Protein AF-A0A258E704-F1 (afdb_monomer_lite)

pLDDT: mean 88.8, std 10.54, range [56.97, 97.06]

Sequence (121 aa):
MLKYRIYGNEIHLVNKTIMEKQTKSKTRKIAAWVIIGLVGALVIMSATMKLTHAEELVTNFTKWGLIDNLTFIGIGELIFIILFIIPRTSSLGFLLLTAHFGGAIATHLQHEESFIMPAII

Foldseek 3Di:
DVVVVVVVVVVVVVVVVVVVVPPPPPVVVVVVVVVLVVVLVVLLVVLVCLCVVPVVVCVLCVVLVNNVCSNVLSVQSVVLSVLCSPPVRVVVSVVSLVVSLVVVLVSCVVVVHDSPVSVVD

Secondary structure (DSSP, 8-state):
-HHHHHHHHHHHHHHHHHHHHHS--HHHHHHHHHHHHHHHHHHHHHHHHHHTT-HHHHHHHHHTT-GGGHHHHHHHHHHHHHHHHSTTTHHHHHHHHHHHHHHHHHHHHHTT---HHHHH-

Structure (mmCIF, N/CA/C/O backbone):
data_AF-A0A258E704-F1
#
_entry.id   AF-A0A258E704-F1
#
loop_
_atom_site.group_PDB
_atom_site.id
_atom_site.type_symbol
_atom_site.label_atom_id
_atom_site.label_alt_id
_atom_site.label_comp_id
_atom_site.label_asym_id
_atom_site.label_entity_id
_atom_site.label_seq_id
_atom_site.pdbx_PDB_ins_code
_atom_site.Cartn_x
_atom_site.Cartn_y
_atom_site.Cartn_z
_atom_site.occupancy
_atom_site.B_iso_or_equiv
_atom_site.auth_seq_id
_atom_site.auth_comp_id
_atom_site.auth_asym_id
_atom_site.auth_atom_id
_atom_site.pdbx_PDB_model_num
ATOM 1 N N . MET A 1 1 ? -55.655 3.517 31.853 1.00 63.00 1 MET A N 1
ATOM 2 C CA . MET A 1 1 ? -54.424 2.972 32.478 1.00 63.00 1 MET A CA 1
ATOM 3 C C . MET A 1 1 ? -53.654 2.000 31.572 1.00 63.00 1 MET A C 1
ATOM 5 O O . MET A 1 1 ? -52.448 2.150 31.447 1.00 63.00 1 MET A O 1
ATOM 9 N N . LEU A 1 2 ? -54.312 1.054 30.882 1.00 65.25 2 LEU A N 1
ATOM 10 C CA . LEU A 1 2 ? -53.645 0.029 30.050 1.00 65.25 2 LEU A CA 1
ATOM 11 C C . LEU A 1 2 ? -52.850 0.575 28.844 1.00 65.25 2 LEU A C 1
ATOM 13 O O . LEU A 1 2 ? -51.757 0.093 28.567 1.00 65.25 2 LEU A O 1
ATOM 17 N N . LYS A 1 3 ? -53.342 1.627 28.174 1.00 59.78 3 LYS A N 1
ATOM 18 C CA . LYS A 1 3 ? -52.703 2.220 26.979 1.00 59.78 3 LYS A CA 1
ATOM 19 C C . LYS A 1 3 ? -51.290 2.774 27.244 1.00 59.78 3 LYS A C 1
ATOM 21 O O . LYS A 1 3 ? -50.414 2.647 26.398 1.00 59.78 3 LYS A O 1
ATOM 26 N N . TYR A 1 4 ? -51.058 3.316 28.444 1.00 60.75 4 TYR A N 1
ATOM 27 C CA . TYR A 1 4 ? -49.754 3.843 28.875 1.00 60.75 4 TYR A CA 1
ATOM 28 C C . TYR A 1 4 ? -48.722 2.729 29.117 1.00 60.75 4 TYR A C 1
ATOM 30 O O . TYR A 1 4 ? -47.534 2.914 28.870 1.00 60.75 4 TYR A O 1
ATOM 38 N N . ARG A 1 5 ? -49.179 1.547 29.559 1.00 67.38 5 ARG A N 1
ATOM 39 C CA . ARG A 1 5 ? -48.319 0.375 29.787 1.00 67.38 5 ARG A CA 1
ATOM 40 C C . ARG A 1 5 ? -47.817 -0.230 28.470 1.00 67.38 5 ARG A C 1
ATOM 42 O O . ARG A 1 5 ? -46.668 -0.649 28.405 1.00 67.38 5 ARG A O 1
ATOM 49 N N . ILE A 1 6 ? -48.651 -0.239 27.428 1.00 69.19 6 ILE A N 1
ATOM 50 C CA . ILE A 1 6 ? -48.276 -0.744 26.096 1.00 69.19 6 ILE A CA 1
ATOM 51 C C . ILE A 1 6 ? -47.261 0.188 25.424 1.00 69.19 6 ILE A C 1
ATOM 53 O O . ILE A 1 6 ? -46.204 -0.272 25.002 1.00 69.19 6 ILE A O 1
ATOM 57 N N . TYR A 1 7 ? -47.520 1.499 25.434 1.00 71.06 7 TYR A N 1
ATOM 58 C CA . TYR A 1 7 ? -46.596 2.493 24.876 1.00 71.06 7 TYR A CA 1
ATOM 59 C C . TYR A 1 7 ? -45.220 2.469 25.559 1.00 71.06 7 TYR A C 1
ATOM 61 O O . TYR A 1 7 ? -44.192 2.526 24.891 1.00 71.06 7 TYR A O 1
ATOM 69 N N . GLY A 1 8 ? -45.181 2.328 26.889 1.00 75.44 8 GLY A N 1
ATOM 70 C CA . GLY A 1 8 ? -43.919 2.217 27.625 1.00 75.44 8 GLY A CA 1
ATOM 71 C C . GLY A 1 8 ? -43.096 0.979 27.248 1.00 75.44 8 GLY A C 1
ATOM 72 O O . GLY A 1 8 ? -41.869 1.053 27.211 1.00 75.44 8 GLY A O 1
ATOM 73 N N . ASN A 1 9 ? -43.751 -0.141 26.924 1.00 81.06 9 ASN A N 1
ATOM 74 C CA . ASN A 1 9 ? -43.071 -1.383 26.561 1.00 81.06 9 ASN A CA 1
ATOM 75 C C . ASN A 1 9 ? -42.471 -1.320 25.146 1.00 81.06 9 ASN A C 1
ATOM 77 O O . ASN A 1 9 ? -41.338 -1.745 24.945 1.00 81.06 9 ASN A O 1
ATOM 81 N N . GLU A 1 10 ? -43.176 -0.727 24.178 1.00 79.12 10 GLU A N 1
ATOM 82 C CA . GLU A 1 10 ? -42.651 -0.564 22.813 1.00 79.12 10 GLU A CA 1
ATOM 83 C C . GLU A 1 10 ? -41.439 0.367 22.765 1.00 79.12 10 GLU A C 1
ATOM 85 O O . GLU A 1 10 ? -40.428 0.035 22.148 1.00 79.12 10 GLU A O 1
ATOM 90 N N . ILE A 1 11 ? -41.481 1.490 23.489 1.00 79.19 11 ILE A N 1
ATOM 91 C CA . ILE A 1 11 ? -40.343 2.418 23.573 1.00 79.19 11 ILE A CA 1
ATOM 92 C C . ILE A 1 11 ? -39.138 1.731 24.233 1.00 79.19 11 ILE A C 1
ATOM 94 O O . ILE A 1 11 ? -37.995 1.931 23.815 1.00 79.19 11 ILE A O 1
ATOM 98 N N . HIS A 1 12 ? -39.376 0.888 25.243 1.00 78.56 12 HIS A N 1
ATOM 99 C CA . HIS A 1 12 ? -38.317 0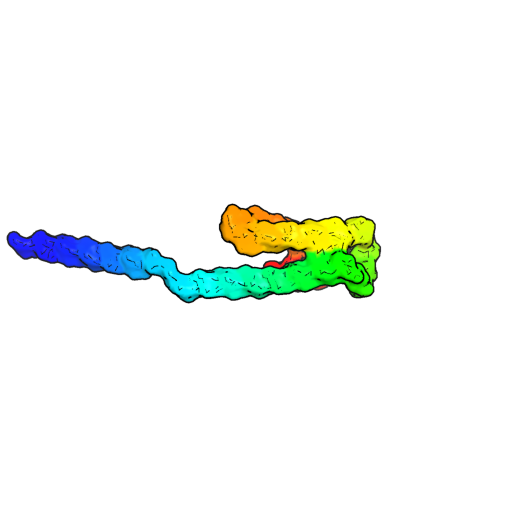.126 25.901 1.00 78.56 12 HIS A CA 1
ATOM 100 C C . HIS A 1 12 ? -37.688 -0.923 24.968 1.00 78.56 12 HIS A C 1
ATOM 102 O O . HIS A 1 12 ? -36.464 -1.053 24.934 1.00 78.56 12 HIS A O 1
ATOM 108 N N . LEU A 1 13 ? -38.498 -1.622 24.165 1.00 79.44 13 LEU A N 1
ATOM 109 C CA . LEU A 1 13 ? -38.031 -2.600 23.178 1.00 79.44 13 LEU A CA 1
ATOM 110 C C . LEU A 1 13 ? -37.250 -1.935 22.037 1.00 79.44 13 LEU A C 1
ATOM 112 O O . LEU A 1 13 ? -36.150 -2.383 21.723 1.00 79.44 13 LEU A O 1
ATOM 116 N N . VAL A 1 14 ? -37.753 -0.827 21.484 1.00 80.12 14 VAL A N 1
ATOM 117 C CA . VAL A 1 14 ? -37.065 -0.056 20.435 1.00 80.12 14 VAL A CA 1
ATOM 118 C C . VAL A 1 14 ? -35.722 0.466 20.941 1.00 80.12 14 VAL A C 1
ATOM 120 O O . VAL A 1 14 ? -34.706 0.288 20.271 1.00 80.12 14 VAL A O 1
ATOM 123 N N . ASN A 1 15 ? -35.674 1.035 22.151 1.00 81.38 15 ASN A N 1
ATOM 124 C CA . ASN A 1 15 ? -34.410 1.468 22.742 1.00 81.38 15 ASN A CA 1
ATOM 125 C C . ASN A 1 15 ? -33.461 0.291 22.977 1.00 81.38 15 ASN A C 1
ATOM 127 O O . ASN A 1 15 ? -32.288 0.406 22.646 1.00 81.38 15 ASN A O 1
ATOM 131 N N . LYS A 1 16 ? -33.933 -0.860 23.470 1.00 78.44 16 LYS A N 1
ATOM 132 C CA . LYS A 1 16 ? -33.089 -2.052 23.644 1.00 78.44 16 LYS A CA 1
ATOM 133 C C . LYS A 1 16 ? -32.484 -2.520 22.315 1.00 78.44 16 LYS A C 1
ATOM 135 O O . LYS A 1 16 ? -31.280 -2.753 22.260 1.00 78.44 16 LYS A O 1
ATOM 140 N N . THR A 1 17 ? -33.272 -2.570 21.241 1.00 76.00 17 THR A N 1
ATOM 141 C CA . THR A 1 17 ? -32.794 -2.923 19.894 1.00 76.00 17 THR A CA 1
ATOM 142 C C . THR A 1 17 ? -31.800 -1.895 19.345 1.00 76.00 17 THR A C 1
ATOM 144 O O . THR A 1 17 ? -30.787 -2.267 18.753 1.00 76.00 17 THR A O 1
ATOM 147 N N . ILE A 1 18 ? -32.038 -0.597 19.568 1.00 75.38 18 ILE A N 1
ATOM 148 C CA . ILE A 1 18 ? -31.102 0.467 19.176 1.00 75.38 18 ILE A CA 1
ATOM 149 C C . ILE A 1 18 ? -29.790 0.350 19.964 1.00 75.38 18 ILE A C 1
ATOM 151 O O . ILE A 1 18 ? -28.719 0.446 19.366 1.00 75.38 18 ILE A O 1
ATOM 155 N N . MET A 1 19 ? -29.847 0.084 21.271 1.00 65.88 19 MET A N 1
ATOM 156 C CA . MET A 1 19 ? -28.660 -0.068 22.121 1.00 65.88 19 MET A CA 1
ATOM 157 C C . MET A 1 19 ? -27.865 -1.338 21.787 1.00 65.88 19 MET A C 1
ATOM 159 O O . MET A 1 19 ? -26.638 -1.286 21.747 1.00 65.88 19 MET A O 1
ATOM 163 N N . GLU A 1 20 ? -28.531 -2.450 21.465 1.00 66.12 20 GLU A N 1
A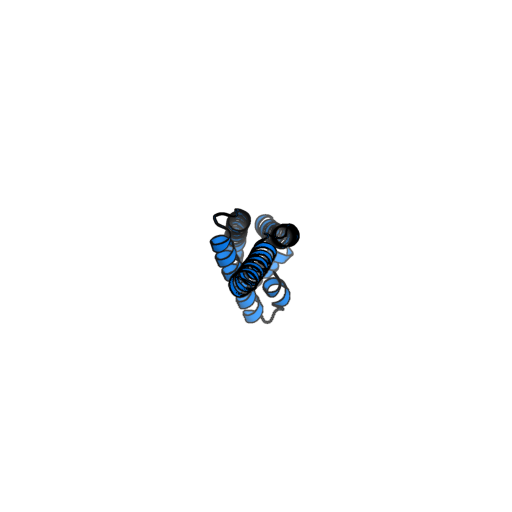TOM 164 C CA . GLU A 1 20 ? -27.892 -3.691 21.005 1.00 66.12 20 GLU A CA 1
ATOM 165 C C . GLU A 1 20 ? -27.152 -3.477 19.674 1.00 66.12 20 GLU A C 1
ATOM 167 O O . GLU A 1 20 ? -25.970 -3.817 19.552 1.00 66.12 20 GLU A O 1
ATOM 172 N N . LYS A 1 21 ? -27.794 -2.788 18.720 1.00 61.47 21 LYS A N 1
ATOM 173 C CA . LYS A 1 21 ? -27.196 -2.405 17.429 1.00 61.47 21 LYS A CA 1
ATOM 174 C C . LYS A 1 21 ? -26.040 -1.399 17.573 1.00 61.47 21 LYS A C 1
ATOM 176 O O . LYS A 1 21 ? -25.171 -1.346 16.703 1.00 61.47 21 LYS A O 1
ATOM 181 N N . GLN A 1 22 ? -26.014 -0.606 18.649 1.00 58.50 22 GLN A N 1
ATOM 182 C CA . GLN A 1 22 ? -24.999 0.426 18.924 1.00 58.50 22 GLN A CA 1
ATOM 183 C C . GLN A 1 22 ? -23.806 -0.058 19.757 1.00 58.50 22 GLN A C 1
ATOM 185 O O . GLN A 1 22 ? -22.835 0.687 19.932 1.00 58.50 22 GLN A O 1
ATOM 190 N N . THR A 1 23 ? -23.793 -1.308 20.223 1.00 56.97 23 THR A N 1
ATOM 191 C CA . THR A 1 23 ? -22.567 -1.860 20.802 1.00 56.97 23 THR A CA 1
ATOM 192 C C . THR A 1 23 ? -21.498 -1.939 19.703 1.00 56.97 23 THR A C 1
ATOM 194 O O . THR A 1 23 ? -21.622 -2.686 18.733 1.00 56.97 23 THR A O 1
ATOM 197 N N . LYS A 1 24 ? -20.423 -1.134 19.804 1.00 57.94 24 LYS A N 1
ATOM 198 C CA . LYS A 1 24 ? -19.201 -1.329 19.000 1.00 57.94 24 LYS A CA 1
ATOM 199 C C . LYS A 1 24 ? -18.680 -2.728 19.322 1.00 57.94 24 LYS A C 1
ATOM 201 O O . LYS A 1 24 ? -17.904 -2.894 20.262 1.00 57.94 24 LYS A O 1
ATOM 206 N N . SER A 1 25 ? -19.137 -3.716 18.558 1.00 70.94 25 SER A N 1
ATOM 207 C CA . SER A 1 25 ? -18.771 -5.112 18.726 1.00 70.94 25 SER A CA 1
ATOM 208 C C . SER A 1 25 ? -17.250 -5.212 18.784 1.00 70.94 25 SER A C 1
ATOM 210 O O . SER A 1 25 ? -16.548 -4.713 17.896 1.00 70.94 25 SER A O 1
ATOM 212 N N . LYS A 1 26 ? -16.730 -5.816 19.859 1.00 77.50 26 LYS A N 1
ATOM 213 C CA . LYS A 1 26 ? -15.294 -6.091 20.015 1.00 77.50 26 LYS A CA 1
ATOM 214 C C . LYS A 1 26 ? -14.764 -6.812 18.769 1.00 77.50 26 LYS A C 1
ATOM 216 O O . LYS A 1 26 ? -13.690 -6.470 18.288 1.00 77.50 26 LYS A O 1
ATOM 221 N N . THR A 1 27 ? -15.586 -7.676 18.170 1.00 83.62 27 THR A N 1
ATOM 222 C CA . THR A 1 27 ? -15.336 -8.360 16.897 1.00 83.62 27 THR A CA 1
ATOM 223 C C . THR A 1 27 ? -15.078 -7.394 15.743 1.00 83.62 27 THR A C 1
ATOM 225 O O . THR A 1 27 ? -14.121 -7.588 15.006 1.00 83.62 27 THR A O 1
ATOM 228 N N . ARG A 1 28 ? -15.851 -6.305 15.606 1.00 84.75 28 ARG A N 1
ATOM 229 C CA . ARG A 1 28 ? -15.634 -5.305 14.540 1.00 84.75 28 ARG A CA 1
ATOM 230 C C . ARG A 1 28 ? -14.296 -4.586 14.692 1.00 84.75 28 ARG A C 1
ATOM 232 O O . ARG A 1 28 ? -13.632 -4.309 13.700 1.00 84.75 28 ARG A O 1
ATOM 239 N N . LYS A 1 29 ? -13.900 -4.269 15.930 1.00 85.88 29 LYS A N 1
ATOM 240 C CA . LYS A 1 29 ? -12.591 -3.654 16.201 1.00 85.88 29 LYS A CA 1
ATOM 241 C C . LYS A 1 29 ? -11.451 -4.621 15.885 1.00 85.88 29 LYS A C 1
ATOM 243 O O . LYS A 1 29 ? -10.494 -4.209 15.247 1.00 85.88 29 LYS A O 1
ATOM 248 N N . ILE A 1 30 ? -11.568 -5.879 16.311 1.00 89.12 30 ILE A N 1
ATOM 249 C CA . ILE A 1 30 ? -10.560 -6.913 16.044 1.00 89.12 30 ILE A CA 1
ATOM 250 C C . ILE A 1 30 ? -10.427 -7.139 14.536 1.00 89.12 30 ILE A C 1
ATOM 252 O O . ILE A 1 30 ? -9.318 -7.085 14.025 1.00 89.12 30 ILE A O 1
ATOM 256 N N . ALA A 1 31 ? -11.540 -7.292 13.814 1.00 89.44 31 ALA A N 1
ATOM 257 C CA . ALA A 1 31 ? -11.529 -7.463 12.362 1.00 89.44 31 ALA A CA 1
ATOM 258 C C . ALA A 1 31 ? -10.833 -6.294 11.647 1.00 89.44 31 ALA A C 1
ATOM 260 O O . ALA A 1 31 ? -9.990 -6.521 10.786 1.00 89.44 31 ALA A O 1
ATOM 261 N N . ALA A 1 32 ? -11.121 -5.050 12.048 1.00 87.38 32 ALA A N 1
ATOM 262 C CA . ALA A 1 32 ? -10.452 -3.880 11.485 1.00 87.38 32 ALA A CA 1
ATOM 263 C C . ALA A 1 32 ? -8.932 -3.910 11.724 1.00 87.38 32 ALA A C 1
ATOM 265 O O . ALA A 1 32 ? -8.166 -3.691 10.793 1.00 87.38 32 ALA A O 1
ATOM 266 N N . TRP A 1 33 ? -8.488 -4.231 12.943 1.00 90.94 33 TRP A N 1
ATOM 267 C CA . TRP A 1 33 ? -7.059 -4.332 13.257 1.00 90.94 33 TRP A CA 1
ATOM 268 C C . TRP A 1 33 ? -6.361 -5.487 12.535 1.00 90.94 33 TRP A C 1
ATOM 270 O O . TRP A 1 33 ? -5.219 -5.325 12.118 1.00 90.94 33 TRP A O 1
ATOM 280 N N . VAL A 1 34 ? -7.039 -6.622 12.346 1.00 93.06 34 VAL A N 1
ATOM 281 C CA . VAL A 1 34 ? -6.510 -7.759 11.577 1.00 93.06 34 VAL A CA 1
ATOM 282 C C . VAL A 1 34 ? -6.303 -7.370 10.114 1.00 93.06 34 VAL A C 1
ATOM 284 O O . VAL A 1 34 ? -5.237 -7.633 9.570 1.00 93.06 34 VAL A O 1
ATOM 287 N N . ILE A 1 35 ? -7.276 -6.695 9.493 1.00 90.56 35 ILE A N 1
ATOM 288 C CA . ILE A 1 35 ? -7.162 -6.231 8.102 1.00 90.56 35 ILE A CA 1
ATOM 289 C C . ILE A 1 35 ? -6.036 -5.202 7.967 1.00 90.56 35 ILE A C 1
ATOM 291 O O . ILE A 1 35 ? -5.191 -5.343 7.089 1.00 90.56 35 ILE A O 1
ATOM 295 N N . ILE A 1 36 ? -5.977 -4.209 8.862 1.00 91.38 36 ILE A N 1
ATOM 296 C CA . ILE A 1 36 ? -4.905 -3.200 8.860 1.00 91.38 36 ILE A CA 1
ATOM 297 C C . ILE A 1 36 ? -3.535 -3.865 9.034 1.00 91.38 36 ILE A C 1
ATOM 299 O O . ILE A 1 36 ? -2.588 -3.481 8.357 1.00 91.38 36 ILE A O 1
ATOM 303 N N . GLY A 1 37 ? -3.426 -4.872 9.905 1.00 92.62 37 GLY A N 1
ATOM 304 C CA . GLY A 1 37 ? -2.190 -5.626 10.106 1.00 92.62 37 GLY A CA 1
ATOM 305 C C . GLY A 1 37 ? -1.770 -6.432 8.875 1.00 92.62 37 GLY A C 1
ATOM 306 O O . GLY A 1 37 ? -0.601 -6.392 8.504 1.00 92.62 37 GLY A O 1
ATOM 307 N N . LEU A 1 38 ? -2.710 -7.124 8.224 1.00 93.88 38 LEU A N 1
ATOM 308 C CA . LEU A 1 38 ? -2.450 -7.919 7.017 1.00 93.88 38 LEU A CA 1
ATOM 309 C C . LEU A 1 38 ? -2.032 -7.043 5.834 1.00 93.88 38 LEU A C 1
ATOM 311 O O . LEU A 1 38 ? -0.969 -7.266 5.261 1.00 93.88 38 LEU A O 1
ATOM 315 N N . VAL A 1 39 ? -2.832 -6.023 5.508 1.00 92.38 39 VAL A N 1
ATOM 316 C CA . VAL A 1 39 ? -2.506 -5.063 4.442 1.00 92.38 39 VAL A CA 1
ATOM 317 C C . VAL A 1 39 ? -1.195 -4.353 4.782 1.00 92.38 39 VAL A C 1
ATOM 319 O O . VAL A 1 39 ? -0.289 -4.302 3.960 1.00 92.38 39 VAL A O 1
ATOM 322 N N . GLY A 1 40 ? -1.033 -3.909 6.032 1.00 94.44 40 GLY A N 1
ATOM 323 C CA . GLY A 1 40 ? 0.205 -3.318 6.537 1.00 94.44 40 GLY A CA 1
ATOM 324 C C . GLY A 1 40 ? 1.439 -4.166 6.284 1.00 94.44 40 GLY A C 1
ATOM 325 O O . GLY A 1 40 ? 2.416 -3.661 5.740 1.00 94.44 40 GLY A O 1
ATOM 326 N N . ALA A 1 41 ? 1.394 -5.451 6.623 1.00 94.75 41 ALA A N 1
ATOM 327 C CA . ALA A 1 41 ? 2.517 -6.354 6.416 1.00 94.75 41 ALA A CA 1
ATOM 328 C C . ALA A 1 41 ? 2.878 -6.505 4.929 1.00 94.75 41 ALA A C 1
ATOM 330 O O . ALA A 1 41 ? 4.055 -6.414 4.580 1.00 94.75 41 ALA A O 1
ATOM 331 N N . LEU A 1 42 ? 1.880 -6.682 4.055 1.00 94.69 42 LEU A N 1
ATOM 332 C CA . LEU A 1 42 ? 2.097 -6.826 2.612 1.00 94.69 42 LEU A CA 1
ATOM 333 C C . LEU A 1 42 ? 2.726 -5.567 2.004 1.00 94.69 42 LEU A C 1
ATOM 335 O O . LEU A 1 42 ? 3.716 -5.659 1.277 1.00 94.69 42 LEU A O 1
ATOM 339 N N . VAL A 1 43 ? 2.200 -4.392 2.351 1.00 95.25 43 VAL A N 1
ATOM 340 C CA . VAL A 1 43 ? 2.693 -3.108 1.836 1.00 95.25 43 VAL A CA 1
ATOM 341 C C . VAL A 1 43 ? 4.088 -2.784 2.373 1.00 95.25 43 VAL A C 1
ATOM 343 O O . VAL A 1 43 ? 4.953 -2.354 1.617 1.00 95.25 43 VAL A O 1
ATOM 346 N N . ILE A 1 44 ? 4.360 -3.036 3.659 1.00 95.75 44 ILE A N 1
ATOM 347 C CA . ILE A 1 44 ? 5.697 -2.826 4.242 1.00 95.75 44 ILE A CA 1
ATOM 348 C C . ILE A 1 44 ? 6.726 -3.747 3.584 1.00 95.75 44 ILE A C 1
ATOM 350 O O . ILE A 1 44 ? 7.835 -3.306 3.286 1.00 95.75 44 ILE A O 1
ATOM 354 N N . MET A 1 45 ? 6.373 -5.009 3.329 1.00 94.75 45 MET A N 1
ATOM 355 C CA . MET A 1 45 ? 7.247 -5.945 2.621 1.00 94.75 45 MET A CA 1
ATOM 356 C C . MET A 1 45 ? 7.532 -5.454 1.195 1.00 94.75 45 MET A C 1
ATOM 358 O O . MET A 1 45 ? 8.692 -5.372 0.799 1.00 94.75 45 MET A O 1
ATOM 362 N N . SER A 1 46 ? 6.490 -5.061 0.458 1.00 93.94 46 SER A N 1
ATOM 363 C CA . SER A 1 46 ? 6.588 -4.478 -0.887 1.00 93.94 46 SER A CA 1
ATOM 364 C C . SER A 1 46 ? 7.505 -3.250 -0.921 1.00 93.94 46 SER A C 1
ATOM 366 O O . SER A 1 46 ? 8.454 -3.204 -1.709 1.00 93.94 46 SER A O 1
ATOM 368 N N . ALA A 1 47 ? 7.292 -2.296 -0.014 1.00 94.50 47 ALA A N 1
ATOM 369 C CA . ALA A 1 47 ? 8.106 -1.093 0.083 1.00 94.50 47 ALA A CA 1
ATOM 370 C C . ALA A 1 47 ? 9.563 -1.420 0.445 1.00 94.50 47 ALA A C 1
ATOM 372 O O . ALA A 1 47 ? 10.489 -0.873 -0.150 1.00 94.50 47 ALA A O 1
ATOM 373 N N . THR A 1 48 ? 9.778 -2.361 1.370 1.00 95.31 48 THR A N 1
ATOM 374 C CA . THR A 1 48 ? 11.122 -2.813 1.761 1.00 95.31 48 THR A CA 1
ATOM 375 C C . THR A 1 48 ? 11.878 -3.379 0.565 1.00 95.31 48 THR A C 1
ATOM 377 O O . THR A 1 48 ? 12.999 -2.949 0.315 1.00 95.31 48 THR A O 1
ATOM 380 N N . MET A 1 49 ? 11.257 -4.267 -0.219 1.00 94.19 49 MET A N 1
ATOM 381 C CA . MET A 1 49 ? 11.886 -4.850 -1.410 1.00 94.19 49 MET A CA 1
ATOM 382 C C . MET A 1 49 ? 12.275 -3.787 -2.446 1.00 94.19 49 MET A C 1
ATOM 384 O O . MET A 1 49 ? 13.339 -3.892 -3.062 1.00 94.19 49 MET A O 1
ATOM 388 N N . LYS A 1 50 ? 11.445 -2.745 -2.619 1.00 93.81 50 LYS A N 1
ATOM 389 C CA . LYS A 1 50 ? 11.762 -1.607 -3.498 1.00 93.81 50 LYS A CA 1
ATOM 390 C C . LYS A 1 50 ? 12.967 -0.816 -2.986 1.00 93.81 50 LYS A C 1
ATOM 392 O O . LYS A 1 50 ? 13.849 -0.481 -3.768 1.00 93.81 50 LYS A O 1
ATOM 397 N N . LEU A 1 51 ? 13.043 -0.559 -1.679 1.00 94.25 51 LEU A N 1
ATOM 398 C CA . LEU A 1 51 ? 14.151 0.188 -1.068 1.00 94.25 51 LEU A CA 1
ATOM 399 C C . LEU A 1 51 ? 15.465 -0.598 -1.055 1.00 94.25 51 LEU A C 1
ATOM 401 O O . LEU A 1 51 ? 16.533 -0.020 -1.249 1.00 94.25 51 LEU A O 1
ATOM 405 N N . THR A 1 52 ? 15.404 -1.916 -0.876 1.00 95.81 52 THR A N 1
ATOM 406 C CA . THR A 1 52 ? 16.584 -2.789 -0.934 1.00 95.81 52 THR A CA 1
ATOM 407 C C . THR A 1 52 ? 17.008 -3.133 -2.358 1.00 95.81 52 THR A C 1
ATOM 409 O O . THR A 1 52 ? 17.964 -3.882 -2.515 1.00 95.81 52 THR A O 1
ATOM 412 N N . HIS A 1 53 ? 16.319 -2.614 -3.382 1.00 92.69 53 HIS A N 1
ATOM 413 C CA . HIS A 1 53 ? 16.604 -2.899 -4.790 1.00 92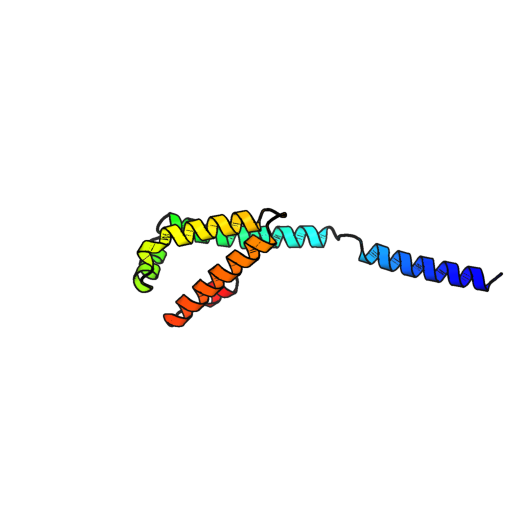.69 53 HIS A CA 1
ATOM 414 C C . HIS A 1 53 ? 16.653 -4.408 -5.074 1.00 92.69 53 HIS A C 1
ATOM 416 O O . HIS A 1 53 ? 17.616 -4.914 -5.648 1.00 92.69 53 HIS A O 1
ATOM 422 N N . ALA A 1 54 ? 15.617 -5.139 -4.643 1.00 94.62 54 ALA A N 1
ATOM 423 C CA . ALA A 1 54 ? 15.504 -6.567 -4.931 1.00 94.62 54 ALA A CA 1
ATOM 424 C C . ALA A 1 54 ? 15.660 -6.823 -6.443 1.00 94.62 54 ALA A C 1
ATOM 426 O O . ALA A 1 54 ? 15.046 -6.126 -7.250 1.00 94.62 54 ALA A O 1
ATOM 427 N N . GLU A 1 55 ? 16.471 -7.812 -6.821 1.00 93.00 55 GLU A N 1
ATOM 428 C CA . GLU A 1 55 ? 16.906 -8.044 -8.210 1.00 93.00 55 GLU A CA 1
ATOM 429 C C . GLU A 1 55 ? 15.731 -8.192 -9.194 1.00 93.00 55 GLU A C 1
ATOM 431 O O . GLU A 1 55 ? 15.735 -7.610 -10.282 1.00 93.00 55 GLU A O 1
ATOM 436 N N . GLU A 1 56 ? 14.674 -8.889 -8.771 1.00 91.38 56 GLU A N 1
ATOM 437 C CA . GLU A 1 56 ? 13.430 -9.026 -9.533 1.00 91.38 56 GLU A CA 1
ATOM 438 C C . GLU A 1 56 ? 12.753 -7.667 -9.780 1.00 91.38 56 GLU A C 1
ATOM 440 O O . GLU A 1 56 ? 12.358 -7.356 -10.903 1.00 91.38 56 GLU A O 1
ATOM 445 N N . LEU A 1 57 ? 12.674 -6.810 -8.757 1.00 92.38 57 LEU A N 1
ATOM 446 C CA . LEU A 1 57 ? 12.078 -5.480 -8.886 1.00 92.38 57 LEU A CA 1
ATOM 447 C C . LEU A 1 57 ? 12.948 -4.543 -9.717 1.00 92.38 57 LEU A C 1
ATOM 449 O O . LEU A 1 57 ? 12.406 -3.774 -10.498 1.00 92.38 57 LEU A O 1
ATOM 453 N N . VAL A 1 58 ? 14.274 -4.617 -9.606 1.00 94.81 58 VAL A N 1
ATOM 454 C CA . VAL A 1 58 ? 15.181 -3.843 -10.468 1.00 94.81 58 VAL A CA 1
ATOM 455 C C . VAL A 1 58 ? 14.964 -4.222 -11.930 1.00 94.81 58 VAL A C 1
ATOM 457 O O . VAL A 1 58 ? 14.834 -3.341 -12.780 1.00 94.81 58 VAL A O 1
ATOM 460 N N . THR A 1 59 ? 14.846 -5.517 -12.222 1.00 94.94 59 THR A N 1
ATOM 461 C CA . THR A 1 59 ? 14.586 -6.019 -13.576 1.00 94.94 59 THR A CA 1
ATOM 462 C C . THR A 1 59 ? 13.232 -5.530 -14.099 1.00 94.94 59 THR A C 1
ATOM 464 O O . THR A 1 59 ? 13.165 -4.949 -15.185 1.00 94.94 59 THR A O 1
ATOM 467 N N . ASN A 1 60 ? 12.168 -5.672 -13.303 1.00 93.31 60 ASN A N 1
ATOM 468 C CA . ASN A 1 60 ? 10.819 -5.242 -13.681 1.00 93.31 60 ASN A CA 1
ATOM 469 C C . ASN A 1 60 ? 10.723 -3.719 -13.855 1.00 93.31 60 ASN A C 1
ATOM 471 O O . ASN A 1 60 ? 10.222 -3.242 -14.867 1.00 93.31 60 ASN A O 1
ATOM 475 N N . PHE A 1 61 ? 11.274 -2.931 -12.930 1.00 94.56 61 PHE A N 1
ATOM 476 C CA . PHE A 1 61 ? 11.254 -1.469 -13.030 1.00 94.56 61 PHE A CA 1
ATOM 477 C C . PHE A 1 61 ? 12.141 -0.945 -14.160 1.00 94.56 61 PHE A C 1
ATOM 479 O O . PHE A 1 61 ? 11.827 0.096 -14.735 1.00 94.56 61 PHE A O 1
ATOM 486 N N . THR A 1 62 ? 13.210 -1.658 -14.520 1.00 94.94 62 THR A N 1
ATOM 487 C CA . THR A 1 62 ? 13.993 -1.344 -15.724 1.00 94.94 62 THR A CA 1
ATOM 488 C C . THR A 1 62 ? 13.162 -1.602 -16.977 1.00 94.94 62 THR A C 1
ATOM 490 O O . THR A 1 62 ? 13.090 -0.733 -17.844 1.00 94.94 62 THR A O 1
ATOM 493 N N . LYS A 1 63 ? 12.463 -2.744 -17.046 1.00 94.88 63 LYS A N 1
ATOM 494 C CA . LYS A 1 63 ? 11.535 -3.068 -18.143 1.00 94.88 63 LYS A CA 1
ATOM 495 C C . LYS A 1 63 ? 10.426 -2.020 -18.282 1.00 94.88 63 LYS A C 1
ATOM 497 O O . LYS A 1 63 ? 10.100 -1.639 -19.400 1.00 94.88 63 LYS A O 1
ATOM 502 N N . TRP A 1 64 ? 9.885 -1.534 -17.166 1.00 94.31 64 TRP A N 1
ATOM 503 C CA . TRP A 1 64 ? 8.834 -0.513 -17.145 1.00 94.31 64 TRP A CA 1
ATOM 504 C C . TRP A 1 64 ? 9.344 0.921 -17.366 1.00 94.31 64 TRP A C 1
ATOM 506 O O . TRP A 1 64 ? 8.541 1.851 -17.391 1.00 94.31 64 TRP A O 1
ATOM 516 N N . GLY A 1 65 ? 10.661 1.134 -17.486 1.00 94.50 65 GLY A N 1
ATOM 517 C CA . GLY A 1 65 ? 11.250 2.471 -17.632 1.00 94.50 65 GLY A CA 1
ATOM 518 C C . GLY A 1 65 ? 11.126 3.352 -16.381 1.00 94.50 65 GLY A C 1
ATOM 519 O O . GLY A 1 65 ? 11.147 4.576 -16.480 1.00 94.50 65 GLY A O 1
ATOM 520 N N . LEU A 1 66 ? 10.978 2.744 -15.200 1.00 94.25 66 LEU A N 1
ATOM 521 C CA . LEU A 1 66 ? 10.752 3.413 -13.912 1.00 94.25 66 LEU A CA 1
ATOM 522 C C . LEU A 1 66 ? 11.905 3.227 -12.914 1.00 94.25 66 LEU A C 1
ATOM 524 O O . LEU A 1 66 ? 11.754 3.587 -11.746 1.00 94.25 66 LEU A O 1
ATOM 528 N N . ILE A 1 67 ? 13.047 2.680 -13.339 1.00 94.94 67 ILE A N 1
ATOM 529 C CA . ILE A 1 67 ? 14.160 2.337 -12.440 1.00 94.94 67 ILE A CA 1
ATOM 530 C C . ILE A 1 67 ? 14.681 3.535 -11.635 1.00 94.94 67 ILE A C 1
ATOM 532 O O . ILE A 1 67 ? 14.860 3.421 -10.424 1.00 94.94 67 ILE A O 1
ATOM 536 N N . ASP A 1 68 ? 14.789 4.709 -12.259 1.00 94.56 68 ASP A N 1
ATOM 537 C CA . ASP A 1 68 ? 15.235 5.944 -11.594 1.00 94.56 68 ASP A CA 1
ATOM 538 C C . ASP A 1 68 ? 14.273 6.393 -10.480 1.00 94.56 68 ASP A C 1
ATOM 540 O O . ASP A 1 68 ? 14.655 7.089 -9.539 1.00 94.56 68 ASP A O 1
ATOM 544 N N . ASN A 1 69 ? 13.013 5.955 -10.558 1.00 95.06 69 ASN A N 1
ATOM 545 C CA . ASN A 1 69 ? 11.962 6.279 -9.602 1.00 95.06 69 ASN A CA 1
ATOM 546 C C . ASN A 1 69 ? 11.715 5.166 -8.572 1.00 95.06 69 ASN A C 1
ATOM 548 O O . ASN A 1 69 ? 10.907 5.367 -7.665 1.00 95.06 69 ASN A O 1
ATOM 552 N N . LEU A 1 70 ? 12.399 4.017 -8.659 1.00 94.62 70 LEU A N 1
ATOM 553 C CA . LEU A 1 70 ? 12.155 2.849 -7.800 1.00 94.62 70 LEU A CA 1
ATOM 554 C C . LEU A 1 70 ? 12.226 3.202 -6.306 1.00 94.62 70 LEU A C 1
ATOM 556 O O . LEU A 1 70 ? 11.312 2.884 -5.540 1.00 94.62 70 LEU A O 1
ATOM 560 N N . THR A 1 71 ? 13.272 3.929 -5.903 1.00 94.69 71 THR A N 1
ATOM 561 C CA . THR A 1 71 ? 13.449 4.359 -4.507 1.00 94.69 71 THR A CA 1
ATOM 562 C C . THR A 1 71 ? 12.354 5.337 -4.080 1.00 94.69 71 THR A C 1
ATOM 564 O O . THR A 1 71 ? 11.782 5.187 -3.002 1.00 94.69 71 THR A O 1
ATOM 567 N N . PHE A 1 72 ? 12.006 6.313 -4.925 1.00 95.56 72 PHE A N 1
ATOM 568 C CA . PHE A 1 72 ? 10.954 7.289 -4.622 1.00 95.56 72 PHE A CA 1
ATOM 569 C C . PHE A 1 72 ? 9.581 6.629 -4.466 1.00 95.56 72 PHE A C 1
ATOM 571 O O . PHE A 1 72 ? 8.831 6.973 -3.552 1.00 95.56 72 PHE A O 1
ATOM 578 N N . ILE A 1 73 ? 9.278 5.642 -5.311 1.00 95.62 73 ILE A N 1
ATOM 579 C CA . ILE A 1 73 ? 8.044 4.854 -5.251 1.00 95.62 73 ILE A CA 1
ATOM 580 C C . ILE A 1 73 ? 7.996 4.040 -3.949 1.00 95.62 73 ILE A C 1
ATOM 582 O O . ILE A 1 73 ? 6.965 4.048 -3.277 1.00 95.62 73 ILE A O 1
ATOM 586 N N . GLY A 1 74 ? 9.108 3.415 -3.542 1.00 94.81 74 GLY A N 1
ATOM 587 C CA . GLY A 1 74 ? 9.209 2.695 -2.265 1.00 94.81 74 GLY A CA 1
ATOM 588 C C . GLY A 1 74 ? 9.072 3.598 -1.031 1.00 94.81 74 GLY A C 1
ATOM 589 O O . GLY A 1 74 ? 8.365 3.252 -0.084 1.00 94.81 74 GLY A O 1
ATOM 590 N N . ILE A 1 75 ? 9.682 4.790 -1.043 1.00 96.50 75 ILE A N 1
ATOM 591 C CA . ILE A 1 75 ? 9.518 5.786 0.032 1.00 96.50 75 ILE A CA 1
ATOM 592 C C . ILE A 1 75 ? 8.060 6.255 0.110 1.00 96.50 75 ILE A C 1
ATOM 594 O O . ILE A 1 75 ? 7.503 6.356 1.205 1.00 96.50 75 ILE A O 1
ATOM 598 N N . GLY A 1 76 ? 7.431 6.521 -1.038 1.00 96.50 76 GLY A N 1
ATOM 599 C CA . GLY A 1 76 ? 6.019 6.892 -1.109 1.00 96.50 76 GLY A CA 1
ATOM 600 C C . GLY A 1 76 ? 5.126 5.828 -0.476 1.00 96.50 76 GLY A C 1
ATOM 601 O O . GLY A 1 76 ? 4.327 6.140 0.402 1.00 96.50 76 GLY A O 1
ATOM 602 N N . GLU A 1 77 ? 5.330 4.563 -0.840 1.00 95.62 77 GLU A N 1
ATOM 603 C CA . GLU A 1 77 ? 4.593 3.422 -0.291 1.00 95.62 77 GLU A CA 1
ATOM 604 C C . GLU A 1 77 ? 4.740 3.311 1.242 1.00 95.62 77 GLU A C 1
ATOM 606 O O . GLU A 1 77 ? 3.740 3.126 1.943 1.00 95.62 77 GLU A O 1
ATOM 611 N N . LEU A 1 78 ? 5.945 3.543 1.790 1.00 96.12 78 LEU A N 1
ATOM 612 C CA . LEU A 1 78 ? 6.158 3.624 3.243 1.00 96.12 78 LEU A CA 1
ATOM 613 C C . LEU A 1 78 ? 5.382 4.773 3.900 1.00 96.12 78 LEU A C 1
ATOM 615 O O . LEU A 1 78 ? 4.770 4.593 4.953 1.00 96.12 78 LEU A O 1
ATOM 619 N N . ILE A 1 79 ? 5.388 5.965 3.303 1.00 96.75 79 ILE A N 1
ATOM 620 C CA . ILE A 1 79 ? 4.646 7.112 3.844 1.00 96.75 79 ILE A CA 1
ATOM 621 C C . ILE A 1 79 ? 3.144 6.810 3.845 1.00 96.75 79 ILE A C 1
ATOM 623 O O . ILE A 1 79 ? 2.453 7.084 4.830 1.00 96.75 79 ILE A O 1
ATOM 627 N N . PHE A 1 80 ? 2.634 6.210 2.769 1.00 96.94 80 PHE A N 1
ATOM 628 C CA . PHE A 1 80 ? 1.214 5.898 2.629 1.00 96.94 80 PHE A CA 1
ATOM 629 C C . PHE A 1 80 ? 0.765 4.875 3.670 1.00 96.94 80 PHE A C 1
ATOM 631 O O . PHE A 1 80 ? -0.276 5.073 4.304 1.00 96.94 80 PHE A O 1
ATOM 638 N N . ILE A 1 81 ? 1.570 3.835 3.924 1.00 96.25 81 ILE A N 1
ATOM 639 C CA . ILE A 1 81 ? 1.217 2.840 4.937 1.00 96.25 81 ILE A CA 1
ATOM 640 C C . ILE A 1 81 ? 1.307 3.390 6.363 1.00 96.25 81 ILE A C 1
ATOM 642 O O . ILE A 1 81 ? 0.435 3.102 7.183 1.00 96.25 81 ILE A O 1
ATOM 646 N N . ILE A 1 82 ? 2.279 4.260 6.656 1.00 95.62 82 ILE A N 1
ATOM 647 C CA . ILE A 1 82 ? 2.354 4.955 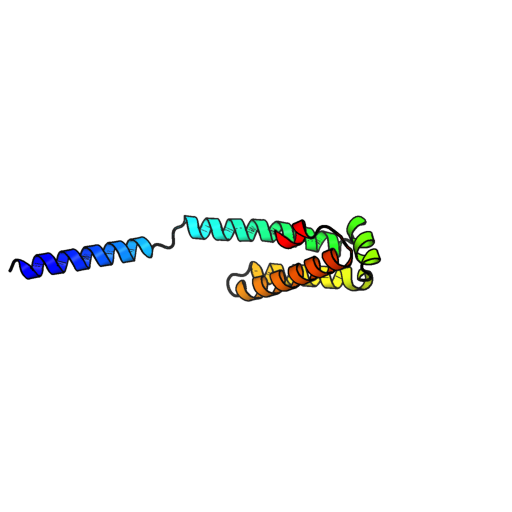7.950 1.00 95.62 82 ILE A CA 1
ATOM 648 C C . ILE A 1 82 ? 1.085 5.789 8.179 1.00 95.62 82 ILE A C 1
ATOM 650 O O . ILE A 1 82 ? 0.473 5.712 9.249 1.00 95.62 82 ILE A O 1
ATOM 654 N N . L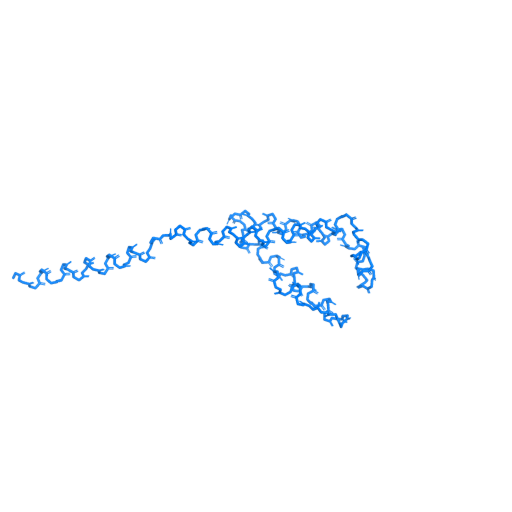EU A 1 83 ? 0.640 6.537 7.163 1.00 95.50 83 LEU A N 1
ATOM 655 C CA . LEU A 1 83 ? -0.601 7.310 7.233 1.00 95.50 83 LEU A CA 1
ATOM 656 C C . LEU A 1 83 ? -1.836 6.416 7.395 1.00 95.50 83 LEU A C 1
ATOM 658 O O . LEU A 1 83 ? -2.768 6.808 8.099 1.00 95.50 83 LEU A O 1
ATOM 662 N N . PHE A 1 84 ? -1.847 5.233 6.775 1.00 94.88 84 PHE A N 1
ATOM 663 C CA . PHE A 1 84 ? -2.960 4.287 6.847 1.00 94.88 84 PHE A CA 1
ATOM 664 C C . PHE A 1 84 ? -3.114 3.661 8.240 1.00 94.88 84 PHE A C 1
ATOM 666 O O . PHE A 1 84 ? -4.239 3.533 8.730 1.00 94.88 84 PHE A O 1
ATOM 673 N N . ILE A 1 85 ? -1.999 3.320 8.896 1.00 93.31 85 ILE A N 1
ATOM 674 C CA . ILE A 1 85 ? -1.986 2.702 10.232 1.00 93.31 85 ILE A CA 1
ATOM 675 C C . ILE A 1 85 ? -2.445 3.690 11.314 1.00 93.31 85 ILE A C 1
ATOM 677 O O . ILE A 1 85 ? -3.121 3.297 12.267 1.00 93.31 85 ILE A O 1
ATOM 681 N N . ILE A 1 86 ? -2.105 4.977 11.188 1.00 93.12 86 ILE A N 1
ATOM 682 C CA . ILE A 1 86 ? -2.493 6.000 12.165 1.00 93.12 86 ILE A CA 1
ATOM 683 C C . ILE A 1 86 ? -4.007 6.272 12.039 1.00 93.12 86 ILE A C 1
ATOM 685 O O . ILE A 1 86 ? -4.450 6.845 11.042 1.00 93.12 86 ILE A O 1
ATOM 689 N N . PRO A 1 87 ? -4.839 5.974 13.062 1.00 87.00 87 PRO A N 1
ATOM 690 C CA . PRO A 1 87 ? -6.302 6.039 12.940 1.00 87.00 87 PRO A CA 1
ATOM 691 C C . PRO A 1 87 ? -6.844 7.422 12.560 1.00 87.00 87 PRO A C 1
ATOM 693 O O . PRO A 1 87 ? -7.912 7.533 11.966 1.00 87.00 87 PRO A O 1
ATOM 696 N N . ARG A 1 88 ? -6.108 8.484 12.910 1.00 91.75 88 ARG A N 1
ATOM 697 C CA . ARG A 1 88 ? -6.461 9.874 12.599 1.00 91.75 88 ARG A CA 1
ATOM 698 C C . ARG A 1 88 ? -6.267 10.222 11.118 1.00 91.75 88 ARG A C 1
ATOM 700 O O . ARG A 1 88 ? -6.969 11.096 10.625 1.00 91.75 88 ARG A O 1
ATOM 707 N N . THR A 1 89 ? -5.340 9.560 10.429 1.00 95.12 89 THR A N 1
ATOM 708 C CA . THR A 1 89 ? -5.000 9.804 9.014 1.00 95.12 89 THR A CA 1
ATOM 709 C C . THR A 1 89 ? -5.339 8.623 8.109 1.00 95.12 89 THR A C 1
ATOM 711 O O . THR A 1 89 ? -5.067 8.678 6.914 1.00 95.12 89 THR A O 1
ATOM 714 N N . SER A 1 90 ? -5.962 7.577 8.655 1.00 92.06 90 SER A N 1
ATOM 715 C CA . SER A 1 90 ? -6.195 6.311 7.960 1.00 92.06 90 SER A CA 1
ATOM 716 C C . SER A 1 90 ? -6.954 6.475 6.640 1.00 92.06 90 SER A C 1
ATOM 718 O O . SER A 1 90 ? -6.608 5.836 5.652 1.00 92.06 90 SER A O 1
ATOM 720 N N . SER A 1 91 ? -7.917 7.400 6.572 1.00 94.50 91 SER A N 1
ATOM 721 C CA . SER A 1 91 ? -8.633 7.719 5.329 1.00 94.50 91 SER A CA 1
ATOM 722 C C . SER A 1 91 ? -7.720 8.282 4.237 1.00 94.50 91 SER A C 1
ATOM 724 O O . SER A 1 91 ? -7.859 7.911 3.076 1.00 94.50 91 SER A O 1
ATOM 726 N N . LEU A 1 92 ? -6.772 9.150 4.604 1.00 97.06 92 LEU A N 1
ATOM 727 C CA . LEU A 1 92 ? -5.790 9.705 3.675 1.00 97.06 92 LEU A CA 1
ATOM 728 C C . LEU A 1 92 ? -4.789 8.634 3.235 1.00 97.06 92 LEU A C 1
ATOM 730 O O . LEU A 1 92 ? -4.510 8.521 2.048 1.00 97.06 92 LEU A O 1
ATOM 734 N N . GLY A 1 93 ? -4.286 7.821 4.169 1.00 95.50 93 GLY A N 1
ATOM 735 C CA . GLY A 1 93 ? -3.401 6.704 3.836 1.00 95.50 93 GLY A CA 1
ATOM 736 C C . GLY A 1 93 ? -4.065 5.700 2.894 1.00 95.50 93 GLY A C 1
ATOM 737 O O . GLY A 1 93 ? -3.468 5.308 1.901 1.00 95.50 93 GLY A O 1
ATOM 738 N N . PHE A 1 94 ? -5.334 5.362 3.139 1.00 95.00 94 PHE A N 1
ATOM 739 C CA . PHE A 1 94 ? -6.125 4.497 2.261 1.00 95.00 94 PHE A CA 1
ATOM 740 C C . PHE A 1 94 ? -6.277 5.089 0.853 1.00 95.00 94 PHE A C 1
ATOM 742 O O . PHE A 1 94 ? -6.056 4.401 -0.140 1.00 95.00 94 PHE A O 1
ATOM 749 N N . LEU A 1 95 ? -6.599 6.382 0.752 1.00 97.00 95 LEU A N 1
ATOM 750 C CA . LEU A 1 95 ? -6.690 7.072 -0.536 1.00 97.00 95 LEU A CA 1
ATOM 751 C C . LEU A 1 95 ? -5.357 7.030 -1.302 1.00 97.00 95 LEU A C 1
ATOM 753 O O . LEU A 1 95 ? -5.338 6.772 -2.501 1.00 97.00 95 LEU A O 1
ATOM 757 N N . LEU A 1 96 ? -4.238 7.256 -0.615 1.00 97.06 96 LEU A N 1
ATOM 758 C CA . LEU A 1 96 ? -2.914 7.242 -1.239 1.00 97.06 96 LEU A CA 1
ATOM 759 C C . LEU A 1 96 ? -2.481 5.830 -1.656 1.00 97.06 96 LEU A C 1
ATOM 761 O O . LEU A 1 96 ? -1.944 5.665 -2.748 1.00 97.06 96 LEU A O 1
ATOM 765 N N . LEU A 1 97 ? -2.757 4.810 -0.837 1.00 96.19 97 LEU A N 1
ATOM 766 C CA . LEU A 1 97 ? -2.490 3.408 -1.179 1.00 96.19 97 LEU A CA 1
ATOM 767 C C . LEU A 1 97 ? -3.315 2.961 -2.388 1.00 96.19 97 LEU A C 1
ATOM 769 O O . LEU A 1 97 ? -2.762 2.397 -3.325 1.00 96.19 97 LEU A O 1
ATOM 773 N N . THR A 1 98 ? -4.612 3.271 -2.417 1.00 95.81 98 THR A N 1
ATOM 774 C CA . THR A 1 98 ? -5.467 2.932 -3.569 1.00 95.81 98 THR A CA 1
ATOM 775 C C . THR A 1 98 ? -5.007 3.630 -4.851 1.00 95.81 98 THR A C 1
ATOM 777 O O . THR A 1 98 ? -4.987 3.003 -5.907 1.00 95.81 98 THR A O 1
ATOM 780 N N . ALA A 1 99 ? -4.559 4.888 -4.776 1.00 96.81 99 ALA A N 1
ATOM 781 C CA . ALA A 1 99 ? -3.955 5.577 -5.916 1.00 96.81 99 ALA A CA 1
ATOM 782 C C . ALA A 1 99 ? -2.630 4.925 -6.363 1.00 96.81 99 ALA A C 1
ATOM 784 O O . ALA A 1 99 ? -2.404 4.760 -7.562 1.00 96.81 99 ALA A O 1
ATOM 785 N N . HIS A 1 100 ? -1.778 4.514 -5.417 1.00 96.00 100 HIS A N 1
ATOM 786 C CA . HIS A 1 100 ? -0.519 3.818 -5.700 1.00 96.00 100 HIS A CA 1
ATOM 787 C C . HIS A 1 100 ? -0.757 2.481 -6.414 1.00 96.00 100 HIS A C 1
ATOM 789 O O . HIS A 1 100 ? -0.168 2.228 -7.466 1.00 96.00 100 HIS A O 1
ATOM 795 N N . PHE A 1 101 ? -1.660 1.648 -5.889 1.00 96.12 101 PHE A N 1
ATOM 796 C CA . PHE A 1 101 ? -1.994 0.359 -6.497 1.00 96.12 101 PHE A CA 1
ATOM 797 C C . PHE A 1 101 ? -2.752 0.509 -7.815 1.00 96.12 101 PHE A C 1
ATOM 799 O O . PHE A 1 101 ? -2.497 -0.254 -8.741 1.00 96.12 101 PHE A O 1
ATOM 806 N N . GLY A 1 102 ? -3.586 1.541 -7.972 1.00 96.62 102 GLY A N 1
ATOM 807 C CA . GLY A 1 102 ? -4.174 1.894 -9.267 1.00 96.62 102 GLY A CA 1
ATOM 808 C C . GLY A 1 102 ? -3.113 2.188 -10.335 1.00 96.62 102 GLY A C 1
ATOM 809 O O . GLY A 1 102 ? -3.227 1.713 -11.464 1.00 96.62 102 GLY A O 1
ATOM 810 N N . GLY A 1 103 ? -2.044 2.901 -9.962 1.00 95.00 103 GLY A N 1
ATOM 811 C CA . GLY A 1 103 ? -0.879 3.114 -10.823 1.00 95.00 103 GLY A CA 1
ATOM 812 C C . GLY A 1 103 ? -0.147 1.814 -11.160 1.00 95.00 103 GLY A C 1
ATOM 813 O O . GLY A 1 103 ? 0.157 1.571 -12.324 1.00 95.00 103 GLY A O 1
ATOM 814 N N . ALA A 1 104 ? 0.069 0.939 -10.173 1.00 94.62 104 ALA A N 1
ATOM 815 C CA . ALA A 1 104 ? 0.676 -0.372 -10.402 1.00 94.62 104 ALA A CA 1
ATOM 816 C C . ALA A 1 104 ? -0.156 -1.226 -11.375 1.00 94.62 104 ALA A C 1
ATOM 818 O O . ALA A 1 104 ? 0.387 -1.760 -12.337 1.00 94.62 104 ALA A O 1
ATOM 819 N N . ILE A 1 105 ? -1.477 -1.301 -11.185 1.00 96.69 105 ILE A N 1
ATOM 820 C CA . ILE A 1 105 ? -2.390 -2.014 -12.092 1.00 96.69 105 ILE A CA 1
ATOM 821 C C . ILE A 1 105 ? -2.262 -1.474 -13.520 1.00 96.69 105 ILE A C 1
ATOM 823 O O . ILE A 1 105 ? -2.147 -2.262 -14.457 1.00 96.69 105 ILE A O 1
ATOM 827 N N . ALA A 1 106 ? -2.237 -0.148 -13.695 1.00 96.88 106 ALA A N 1
ATOM 828 C CA . ALA A 1 106 ? -2.067 0.468 -15.009 1.00 96.88 106 ALA A CA 1
ATOM 829 C C . ALA A 1 106 ? -0.725 0.088 -15.661 1.00 96.88 106 ALA A C 1
ATOM 831 O O . ALA A 1 106 ? -0.714 -0.284 -16.833 1.00 96.88 106 ALA A O 1
ATOM 832 N N . THR A 1 107 ? 0.381 0.104 -14.908 1.00 95.44 107 THR A N 1
ATOM 833 C CA . THR A 1 107 ? 1.705 -0.318 -15.400 1.00 95.44 107 THR A CA 1
ATOM 834 C C . THR A 1 107 ? 1.719 -1.790 -15.811 1.00 95.44 107 THR A C 1
ATOM 836 O O . THR A 1 107 ? 2.216 -2.109 -16.890 1.00 95.44 107 THR A O 1
ATOM 839 N N . HIS A 1 108 ? 1.146 -2.683 -14.997 1.00 94.25 108 HIS A N 1
ATOM 840 C CA . HIS A 1 108 ? 1.054 -4.110 -15.319 1.00 94.25 108 HIS A CA 1
ATOM 841 C C . HIS A 1 108 ? 0.238 -4.342 -16.597 1.00 94.25 108 HIS A C 1
ATOM 843 O O . HIS A 1 108 ? 0.689 -5.050 -17.494 1.00 94.25 108 HIS A O 1
ATOM 849 N N . LEU A 1 109 ? -0.923 -3.692 -16.725 1.00 96.12 109 LEU A N 1
ATOM 850 C CA . LEU A 1 109 ? -1.759 -3.785 -17.925 1.00 96.12 109 LEU A CA 1
ATOM 851 C C . LEU A 1 109 ? -1.057 -3.233 -19.172 1.00 96.12 109 LEU A C 1
ATOM 853 O O . LEU A 1 109 ? -1.161 -3.831 -20.238 1.00 96.12 109 LEU A O 1
ATOM 857 N N . GLN A 1 110 ? -0.321 -2.125 -19.043 1.00 96.06 110 GLN A N 1
ATOM 858 C CA . GLN A 1 110 ? 0.438 -1.529 -20.146 1.00 96.06 110 GLN A CA 1
ATOM 859 C C . GLN A 1 110 ? 1.525 -2.466 -20.692 1.00 96.06 110 GLN A C 1
ATOM 861 O O . GLN A 1 110 ? 1.850 -2.395 -21.874 1.00 96.06 110 GLN A O 1
ATOM 866 N N . HIS A 1 111 ? 2.076 -3.339 -19.846 1.00 94.56 111 HIS A N 1
ATOM 867 C CA . HIS A 1 111 ? 3.132 -4.287 -20.207 1.00 94.56 111 HIS A CA 1
ATOM 868 C C . HIS A 1 111 ? 2.618 -5.719 -20.414 1.00 94.56 111 HIS A C 1
ATOM 870 O O . HIS A 1 111 ? 3.428 -6.644 -20.475 1.00 94.56 111 HIS A O 1
ATOM 876 N N . GLU A 1 112 ? 1.296 -5.896 -20.526 1.00 93.31 112 GLU A N 1
ATOM 877 C CA . GLU A 1 112 ? 0.631 -7.192 -20.733 1.00 93.31 112 GLU A CA 1
ATOM 878 C C . GLU A 1 112 ? 0.938 -8.225 -19.626 1.00 93.31 112 GLU A C 1
ATOM 880 O O . GLU A 1 112 ? 0.969 -9.435 -19.851 1.00 93.31 112 GLU A O 1
ATOM 885 N N . GLU A 1 113 ? 1.155 -7.749 -18.398 1.00 92.62 113 GLU A N 1
ATOM 886 C CA . GLU A 1 113 ? 1.447 -8.565 -17.219 1.00 92.62 113 GLU A CA 1
ATOM 887 C C . GLU A 1 113 ? 0.214 -8.761 -16.324 1.00 92.62 113 GLU A C 1
ATOM 889 O O . GLU A 1 113 ? -0.764 -8.011 -16.359 1.00 92.62 113 GLU A O 1
ATOM 894 N N . SER A 1 114 ? 0.267 -9.779 -15.460 1.00 92.12 114 SER A N 1
ATOM 895 C CA . SER A 1 114 ? -0.798 -10.030 -14.485 1.00 92.12 114 SER A CA 1
ATOM 896 C C . SER A 1 114 ? -0.883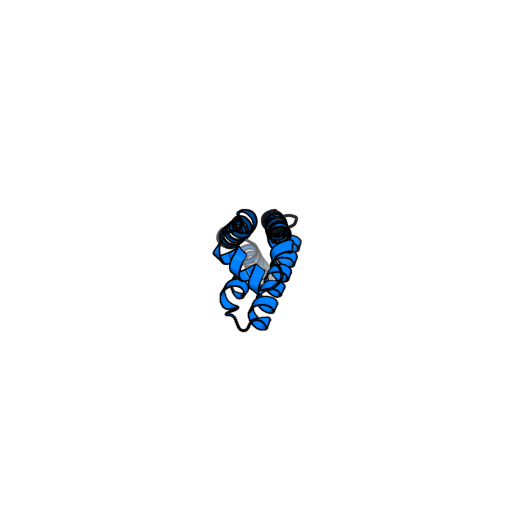 -8.905 -13.450 1.00 92.12 114 SER A C 1
ATOM 898 O O . SER A 1 114 ? 0.071 -8.656 -12.718 1.00 92.12 114 SER A O 1
ATOM 900 N N . PHE A 1 115 ? -2.054 -8.279 -13.333 1.00 92.88 115 PHE A N 1
ATOM 901 C CA . PHE A 1 115 ? -2.357 -7.222 -12.359 1.00 92.88 115 PHE A CA 1
ATOM 902 C C . PHE A 1 115 ? -3.054 -7.750 -11.091 1.00 92.88 115 PHE A C 1
ATOM 904 O O . PHE A 1 115 ? -3.500 -6.971 -10.251 1.00 92.88 115 PHE A O 1
ATOM 911 N N . ILE A 1 116 ? -3.178 -9.074 -10.945 1.00 93.88 116 ILE A N 1
ATOM 912 C CA . ILE A 1 116 ? -3.954 -9.698 -9.862 1.00 93.88 116 ILE A CA 1
ATOM 913 C C . ILE A 1 116 ? -3.383 -9.326 -8.491 1.00 93.88 116 ILE A C 1
ATOM 915 O O . ILE A 1 116 ? -4.138 -8.967 -7.592 1.00 93.88 116 ILE A O 1
ATOM 919 N N . MET A 1 117 ? -2.057 -9.376 -8.337 1.00 90.00 117 MET A N 1
ATOM 920 C CA . MET A 1 117 ? -1.407 -9.040 -7.069 1.00 90.00 117 MET A CA 1
ATOM 921 C C . MET A 1 117 ? -1.675 -7.594 -6.627 1.00 90.00 117 MET A C 1
ATOM 923 O O . MET A 1 117 ? -2.212 -7.424 -5.534 1.00 90.00 117 MET A O 1
ATOM 927 N N . PRO A 1 118 ? -1.396 -6.553 -7.440 1.00 91.19 118 PRO A N 1
ATOM 928 C CA . PRO A 1 118 ? -1.700 -5.180 -7.039 1.00 91.19 118 PRO A CA 1
ATOM 929 C C . PRO A 1 118 ? -3.205 -4.880 -6.919 1.00 91.19 118 PRO A C 1
ATOM 931 O O . PRO A 1 118 ? -3.556 -3.870 -6.329 1.00 91.19 118 PRO A O 1
ATOM 934 N N . ALA A 1 119 ? -4.099 -5.726 -7.446 1.00 91.25 119 ALA A N 1
ATOM 935 C CA . ALA A 1 119 ? -5.548 -5.546 -7.313 1.00 91.25 119 ALA A CA 1
ATOM 936 C C . ALA A 1 119 ? -6.151 -6.116 -6.017 1.00 91.25 119 ALA A C 1
ATOM 938 O O . ALA A 1 119 ? -7.259 -5.729 -5.647 1.00 91.25 119 ALA A O 1
ATOM 939 N N . ILE A 1 120 ? -5.473 -7.064 -5.362 1.00 89.94 120 ILE A N 1
ATOM 940 C CA . ILE A 1 120 ? -5.966 -7.714 -4.134 1.00 89.94 120 ILE A CA 1
ATOM 941 C C . ILE A 1 120 ? -5.507 -6.974 -2.869 1.00 89.94 120 ILE A C 1
ATOM 943 O O . ILE A 1 120 ? -6.186 -7.055 -1.842 1.00 89.94 120 ILE A O 1
ATOM 947 N N . ILE A 1 121 ? -4.354 -6.303 -2.940 1.00 84.94 121 ILE A N 1
ATOM 948 C CA . ILE A 1 121 ? -3.748 -5.538 -1.838 1.00 84.94 121 ILE A CA 1
ATOM 949 C C . ILE A 1 121 ? -4.502 -4.221 -1.634 1.00 84.94 121 ILE A C 1
ATOM 951 O O . ILE A 1 121 ? -4.797 -3.908 -0.456 1.00 84.94 121 ILE A O 1
#

Radius of gyration: 23.43 Å; chains: 1; bounding box: 71×20×53 Å